Protein AF-A0A1L5NL18-F1 (afdb_monomer)

Solvent-accessible surface area (backbone atoms only — not comparable to full-atom values): 7745 Å² total; per-residue (Å²): 144,83,75,70,87,81,42,59,36,47,54,43,29,53,52,45,53,53,52,42,73,76,38,81,82,57,62,76,74,52,32,64,57,46,21,50,30,16,45,68,45,66,38,32,70,60,16,45,58,28,48,69,73,48,58,76,88,76,52,52,74,68,49,38,49,51,49,12,14,28,29,23,75,71,67,38,49,71,62,4,47,52,39,40,52,55,38,37,74,76,36,77,70,67,15,44,54,66,57,57,70,46,88,88,64,54,71,69,58,35,50,52,4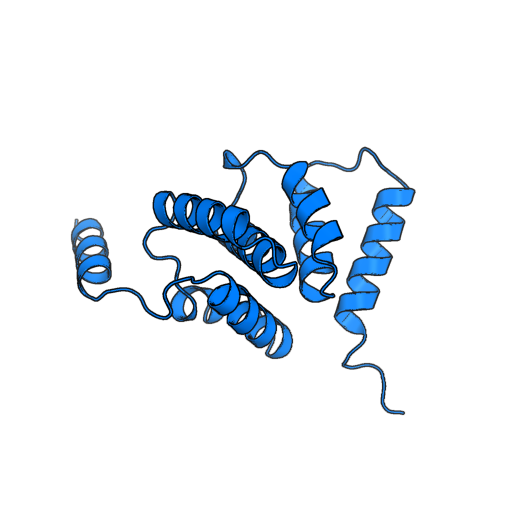9,48,52,26,32,52,64,25,64,48,46,56,63,71,56,72,71,60,58,52,53,53,57,63,72,71,56,134

Radius of gyration: 16.24 Å; Cα contacts (8 Å, |Δi|>4): 157; chains: 1; bounding box: 30×29×54 Å

Mean predicted aligned error: 6.71 Å

pLDDT: mean 87.83, std 16.75, range [28.77, 98.75]

Sequence (140 aa):
MEGLEGDAPERGAQLVDKAVSLNPAFPMWSARIFTYAYFMAGRYEDALRMLDRLAPENYGRKHWVMRSGALAALGRTEEANVSVTDALRRFPNLTVEGFVNIPGFNEAERQRLIETMRLAAFPDCAKAEELAKIKKCASP

Nearest PDB structures (foldseek):
  5g05-assembly1_X  TM=6.304E-01  e=6.124E-01  Homo sapiens
  6ait-assembly1_F  TM=6.262E-01  e=6.774E-01  Escherichia coli K-12
  5a31-assembly1_Y  TM=5.432E-01  e=7.879E-01  Homo sapiens
  6sar-assembly1_A  TM=6.236E-01  e=1.764E+00  Escherichia coli K-12
  5l9t-assembly1_Y  TM=4.481E-01  e=6.124E-01  Homo sapiens

Secondary structure (DSSP, 8-state):
---SSSSHHHHHHHHHHHHHHH-TT--TTHHHHHHHHHHHTT-HHHHHHHHHHS-GGG--HHHHHHHHHHHHHTT-HHHHHHHHHHHHHH-TT--HHHHHTSTT--HHHHHHHHHHHHHTT--SS--HHHHHHHHHHT--

Foldseek 3Di:
DPDDPLCVLVVLQVVVVVVCVVPVPPDLVVLVVNLLSCLLNLVLVSNVVSLVSDDPVPDDLVNLLSNLLSCLSVVVQVVSQVSLVVSCVVVVQNALCVVLPDPDDDPSRNVSSNVSNVSSVGHHGRDPVVVVVVVVVPDD

Organism: NCBI:txid56730

InterPro domains:
  IPR011990 Tetratricopeptide-like helical domain superfamily [G3DSA:1.25.40.10] (3-101)
  IPR011990 Tetratricopeptide-like helical domain superfamily [SSF48452] (9-93)

Structure (mmCIF, N/CA/C/O backbone):
data_AF-A0A1L5NL18-F1
#
_entry.id   AF-A0A1L5NL18-F1
#
loop_
_atom_site.group_PDB
_atom_site.id
_atom_site.type_symbol
_atom_site.label_atom_id
_atom_site.label_alt_id
_atom_site.label_comp_id
_atom_site.label_asym_id
_atom_site.label_entity_id
_atom_site.label_seq_id
_atom_site.pdbx_PDB_ins_code
_atom_site.Cartn_x
_atom_site.Cartn_y
_atom_site.Cartn_z
_atom_site.occupancy
_atom_site.B_iso_or_equiv
_atom_site.auth_seq_id
_atom_site.auth_comp_id
_atom_site.auth_asym_id
_atom_site.auth_atom_id
_atom_site.pdbx_PDB_model_num
ATOM 1 N N . MET A 1 1 ? -12.314 16.635 -25.810 1.00 38.53 1 MET A N 1
ATOM 2 C CA . MET A 1 1 ? -10.942 16.218 -25.450 1.00 38.53 1 MET A CA 1
ATOM 3 C C . MET A 1 1 ? -10.962 15.932 -23.956 1.00 38.53 1 MET A C 1
ATOM 5 O O . MET A 1 1 ? -10.452 16.710 -23.171 1.00 38.53 1 MET A O 1
ATOM 9 N N . GLU A 1 2 ? -11.663 14.867 -23.572 1.00 42.19 2 GLU A N 1
ATOM 10 C CA . GLU A 1 2 ? -11.832 14.415 -22.187 1.00 42.19 2 GLU A CA 1
ATOM 11 C C . GLU A 1 2 ? -11.187 13.032 -22.129 1.00 42.19 2 GLU A C 1
ATOM 13 O O . GLU A 1 2 ? -11.567 12.161 -22.908 1.00 42.19 2 GLU A O 1
ATOM 18 N N . GLY A 1 3 ? -10.147 12.846 -21.318 1.00 40.47 3 GLY A N 1
ATOM 19 C CA . GLY A 1 3 ? -9.467 11.547 -21.252 1.00 40.47 3 GLY A CA 1
ATOM 20 C C . GLY A 1 3 ? -8.089 11.517 -20.595 1.00 40.47 3 GLY A C 1
ATOM 21 O O . GLY A 1 3 ? -7.530 10.438 -20.463 1.00 40.47 3 GLY A O 1
ATOM 22 N N . LEU A 1 4 ? -7.519 12.652 -20.172 1.00 49.06 4 LEU A N 1
ATOM 23 C CA . LEU A 1 4 ? -6.147 12.678 -19.637 1.00 49.06 4 LEU A CA 1
ATOM 24 C C . LEU A 1 4 ? -6.045 12.625 -18.104 1.00 49.06 4 LEU 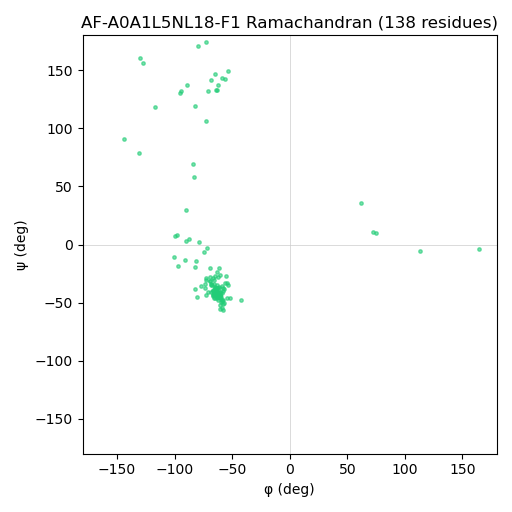A C 1
ATOM 26 O O . LEU A 1 4 ? -4.986 12.268 -17.596 1.00 49.06 4 LEU A O 1
ATOM 30 N N . GLU A 1 5 ? -7.107 12.923 -17.350 1.00 44.69 5 GLU A N 1
ATOM 31 C CA . GLU A 1 5 ? -7.020 12.958 -15.876 1.00 44.69 5 GLU A CA 1
ATOM 32 C C . GLU A 1 5 ? -7.152 11.580 -15.204 1.00 44.69 5 GLU A C 1
ATOM 34 O O . GLU A 1 5 ? -6.677 11.406 -14.085 1.00 44.69 5 GLU A O 1
ATOM 39 N N . GLY A 1 6 ? -7.713 10.577 -15.891 1.00 52.47 6 GLY A N 1
ATOM 40 C CA . GLY A 1 6 ? -7.824 9.2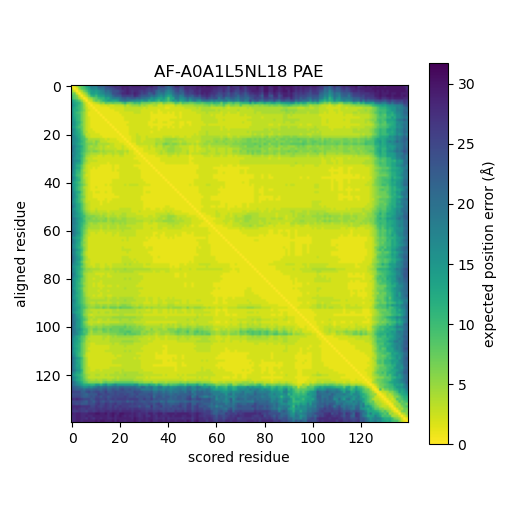01 -15.379 1.00 52.47 6 GLY A CA 1
ATOM 41 C C . GLY A 1 6 ? -6.648 8.273 -15.720 1.00 52.47 6 GLY A C 1
ATOM 42 O O . GLY A 1 6 ? -6.528 7.207 -15.125 1.00 52.47 6 GLY A O 1
ATOM 43 N N . ASP A 1 7 ? -5.777 8.666 -16.657 1.00 65.88 7 ASP A N 1
ATOM 44 C CA . ASP A 1 7 ? -4.773 7.779 -17.278 1.00 65.88 7 ASP A CA 1
ATOM 45 C C . ASP A 1 7 ? -3.355 7.936 -16.690 1.00 65.88 7 ASP A C 1
ATOM 47 O O . ASP A 1 7 ? -2.460 7.127 -16.932 1.00 65.88 7 ASP A O 1
ATOM 51 N N . ALA A 1 8 ? -3.114 8.969 -15.876 1.00 83.50 8 ALA A N 1
ATOM 52 C CA . ALA A 1 8 ? -1.777 9.236 -15.339 1.00 83.50 8 ALA A CA 1
ATOM 53 C C . ALA A 1 8 ? -1.205 8.085 -14.475 1.00 83.50 8 ALA A C 1
ATOM 55 O O . ALA A 1 8 ? -0.026 7.754 -14.655 1.00 83.50 8 ALA A O 1
ATOM 56 N N . PRO A 1 9 ? -1.981 7.432 -13.580 1.00 91.00 9 PRO A N 1
ATOM 57 C CA . PRO A 1 9 ? -1.478 6.293 -12.812 1.00 91.00 9 PRO A CA 1
ATOM 58 C C . PRO A 1 9 ? -1.175 5.072 -13.686 1.00 91.00 9 PRO A C 1
ATOM 60 O O . PRO A 1 9 ? -0.126 4.449 -13.523 1.00 91.00 9 PRO A O 1
ATOM 63 N N . GLU A 1 10 ? -2.051 4.766 -14.645 1.00 94.31 10 GLU A N 1
ATOM 64 C CA . GLU A 1 10 ? -1.899 3.614 -15.539 1.00 94.31 10 GLU A CA 1
ATOM 65 C C . GLU A 1 10 ? -0.686 3.783 -16.460 1.00 94.31 10 GLU A C 1
ATOM 67 O O . GLU A 1 10 ? 0.163 2.896 -16.559 1.00 94.31 10 GLU A O 1
ATOM 72 N N . ARG A 1 11 ? -0.494 4.978 -17.023 1.00 94.19 11 ARG A N 1
ATOM 73 C CA . ARG A 1 11 ? 0.737 5.320 -17.744 1.00 94.19 11 ARG A CA 1
ATOM 74 C C . ARG A 1 11 ? 1.986 5.147 -16.874 1.00 94.19 11 ARG A C 1
ATOM 76 O O . ARG A 1 11 ? 3.026 4.702 -17.364 1.00 94.19 11 ARG A O 1
ATOM 83 N N . GLY A 1 12 ? 1.903 5.487 -15.587 1.00 94.25 12 GLY A N 1
ATOM 84 C CA . GLY A 1 12 ? 2.968 5.240 -14.617 1.00 94.25 12 GLY A CA 1
ATOM 85 C C . GLY A 1 12 ? 3.310 3.753 -14.501 1.00 94.25 12 GLY A C 1
ATOM 86 O O . GLY A 1 12 ? 4.480 3.386 -14.602 1.00 94.25 12 GLY A O 1
ATOM 87 N N . ALA A 1 13 ? 2.300 2.895 -14.360 1.00 96.81 13 ALA A N 1
ATOM 88 C CA . ALA A 1 13 ? 2.475 1.445 -14.312 1.00 96.81 13 ALA A CA 1
ATOM 89 C C . ALA A 1 13 ? 3.077 0.876 -15.610 1.00 96.81 13 ALA A C 1
ATOM 91 O O . ALA A 1 13 ? 4.003 0.070 -15.548 1.00 96.81 13 ALA A O 1
ATOM 92 N N . GLN A 1 14 ? 2.652 1.355 -16.781 1.00 96.88 14 GLN A N 1
ATOM 93 C CA . GLN A 1 14 ? 3.208 0.931 -18.076 1.00 96.88 14 GLN A CA 1
ATOM 94 C C . GLN A 1 14 ? 4.695 1.289 -18.233 1.00 96.88 14 GLN A C 1
ATOM 96 O O . GLN A 1 14 ? 5.484 0.523 -18.793 1.00 96.88 14 GLN A O 1
ATOM 101 N N . LEU A 1 15 ? 5.115 2.453 -17.724 1.00 96.25 15 LEU A N 1
ATOM 102 C CA . LEU A 1 15 ? 6.533 2.823 -17.698 1.00 96.25 15 LEU A CA 1
ATOM 103 C C . LEU A 1 15 ? 7.337 1.893 -16.787 1.00 96.25 15 LEU A C 1
ATOM 105 O O . LEU A 1 15 ? 8.472 1.545 -17.121 1.00 96.25 15 LEU A O 1
ATOM 109 N N . VAL A 1 16 ? 6.746 1.469 -15.668 1.00 96.81 16 VAL A N 1
ATOM 110 C CA . VAL A 1 16 ? 7.355 0.469 -14.793 1.00 96.81 16 VAL A CA 1
ATOM 111 C C . VAL A 1 16 ? 7.455 -0.881 -15.498 1.00 96.81 16 VAL A C 1
ATOM 113 O O . VAL A 1 16 ? 8.544 -1.447 -15.501 1.00 96.81 16 VAL A O 1
ATOM 116 N N . ASP A 1 17 ? 6.409 -1.358 -16.179 1.00 97.06 17 ASP A N 1
ATOM 117 C CA . ASP A 1 17 ? 6.473 -2.605 -16.959 1.00 97.06 17 ASP A CA 1
ATOM 118 C C . ASP A 1 17 ? 7.631 -2.575 -17.962 1.00 97.06 17 ASP A C 1
ATOM 120 O O . ASP A 1 17 ? 8.437 -3.508 -18.040 1.00 97.06 17 ASP A O 1
ATOM 124 N N . LYS A 1 18 ? 7.775 -1.459 -18.687 1.00 96.25 18 LYS A N 1
ATOM 125 C CA . LYS A 1 18 ? 8.888 -1.267 -19.617 1.00 96.25 18 LYS A CA 1
ATOM 126 C C . LYS A 1 18 ? 10.236 -1.314 -18.894 1.00 96.25 18 LYS A C 1
ATOM 128 O O . LYS A 1 18 ? 11.141 -2.003 -19.361 1.00 96.25 18 LYS A O 1
ATOM 133 N N . ALA A 1 19 ? 10.379 -0.631 -17.759 1.00 94.12 19 ALA A N 1
ATOM 134 C CA . ALA A 1 19 ? 11.616 -0.646 -16.978 1.00 94.12 19 ALA A CA 1
ATOM 135 C C . ALA A 1 19 ? 11.983 -2.060 -16.491 1.00 94.12 19 ALA A C 1
ATOM 137 O O . ALA A 1 19 ? 13.138 -2.468 -16.619 1.00 94.12 19 ALA A O 1
ATOM 138 N N . VAL A 1 20 ? 11.001 -2.825 -16.002 1.00 94.50 20 VAL A N 1
ATOM 139 C CA . VAL A 1 20 ? 11.186 -4.217 -15.565 1.00 94.50 20 VAL A CA 1
ATOM 140 C C . VAL A 1 20 ? 11.582 -5.116 -16.736 1.00 94.50 20 VAL A C 1
ATOM 142 O O . VAL A 1 20 ? 12.474 -5.946 -16.581 1.00 94.50 20 VAL A O 1
ATOM 145 N N . SER A 1 21 ? 10.978 -4.926 -17.915 1.00 95.56 21 SER A N 1
ATOM 146 C CA . SER A 1 21 ? 11.307 -5.713 -19.111 1.00 95.56 21 SER A CA 1
ATOM 147 C C . SER A 1 21 ? 12.740 -5.475 -19.606 1.00 95.56 21 SER A C 1
ATOM 149 O O . SER A 1 21 ? 13.413 -6.413 -20.025 1.00 95.56 21 SER A O 1
ATOM 151 N N . LEU A 1 22 ? 13.229 -4.232 -19.513 1.00 95.88 22 LEU A N 1
ATOM 152 C CA . LEU A 1 22 ? 14.583 -3.855 -19.924 1.00 95.88 22 LEU A CA 1
ATOM 153 C C . LEU A 1 22 ? 15.658 -4.346 -18.950 1.00 95.88 22 LEU A C 1
ATOM 155 O O . LEU A 1 22 ? 16.765 -4.670 -19.375 1.00 95.88 22 LEU A O 1
ATOM 159 N N . ASN A 1 23 ? 15.356 -4.387 -17.652 1.00 92.25 23 ASN A N 1
ATOM 160 C CA . ASN A 1 23 ? 16.275 -4.901 -16.643 1.00 92.25 23 ASN A CA 1
ATOM 161 C C . ASN A 1 23 ? 15.517 -5.654 -15.538 1.00 92.25 23 ASN A C 1
ATOM 163 O O . ASN A 1 23 ? 15.180 -5.055 -14.517 1.00 92.25 23 ASN A O 1
ATOM 167 N N . PRO A 1 24 ? 15.320 -6.977 -15.670 1.00 88.31 24 PRO A N 1
ATOM 168 C CA . PRO A 1 24 ? 14.675 -7.787 -14.631 1.00 88.31 24 PRO A CA 1
ATOM 169 C C . PRO A 1 24 ? 15.432 -7.786 -13.286 1.00 88.31 24 PRO A C 1
ATOM 171 O O . PRO A 1 24 ? 14.833 -7.936 -12.213 1.00 88.31 24 PRO A O 1
ATOM 174 N N . ALA A 1 25 ? 16.749 -7.553 -13.336 1.00 91.50 25 ALA A N 1
ATOM 175 C CA . ALA A 1 25 ? 17.647 -7.420 -12.191 1.00 91.50 25 ALA A CA 1
ATOM 176 C C . ALA A 1 25 ? 17.770 -5.962 -11.701 1.00 91.50 25 ALA A C 1
ATOM 178 O O . ALA A 1 25 ? 18.809 -5.564 -11.169 1.00 91.50 25 ALA A O 1
ATOM 179 N N . PHE A 1 26 ? 16.720 -5.151 -11.881 1.00 90.06 26 PHE A N 1
ATOM 180 C CA . PHE A 1 26 ? 16.695 -3.772 -11.402 1.00 90.06 26 PHE A CA 1
ATOM 181 C C . PHE A 1 26 ? 17.030 -3.679 -9.900 1.00 90.06 26 PHE A C 1
ATOM 183 O O . PHE A 1 26 ? 16.719 -4.598 -9.130 1.00 90.06 26 PHE A O 1
ATOM 190 N N . PRO A 1 27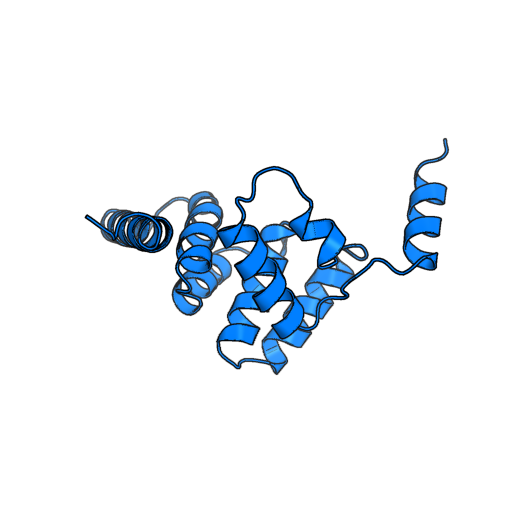 ? 17.651 -2.569 -9.456 1.00 90.50 27 PRO A N 1
ATOM 191 C CA . PRO A 1 27 ? 18.041 -2.406 -8.066 1.00 90.50 27 PRO A CA 1
ATOM 192 C C . PRO A 1 27 ? 16.869 -2.551 -7.096 1.00 90.50 27 PRO A C 1
ATOM 194 O O . PRO A 1 27 ? 15.776 -2.036 -7.319 1.00 90.50 27 PRO A O 1
ATOM 197 N N . MET A 1 28 ? 17.127 -3.173 -5.950 1.00 86.94 28 MET A N 1
ATOM 198 C CA . MET A 1 28 ? 16.112 -3.437 -4.927 1.00 86.94 28 MET A CA 1
ATOM 199 C C . MET A 1 28 ? 15.335 -2.197 -4.470 1.00 86.94 28 MET A C 1
ATOM 201 O O . MET A 1 28 ? 14.136 -2.273 -4.210 1.00 86.94 28 MET A O 1
ATOM 205 N N . TRP A 1 29 ? 15.985 -1.035 -4.408 1.00 86.81 29 TRP A N 1
ATOM 206 C CA . TRP A 1 29 ? 15.326 0.212 -4.021 1.00 86.81 29 TRP A CA 1
ATOM 207 C C . TRP A 1 29 ? 14.243 0.650 -5.019 1.00 86.81 29 TRP A C 1
ATOM 209 O O . TRP A 1 29 ? 13.278 1.297 -4.609 1.00 86.81 29 TRP A O 1
ATOM 219 N N . SER A 1 30 ? 14.347 0.267 -6.298 1.00 93.94 30 SER A N 1
ATOM 220 C CA . SER A 1 30 ? 13.360 0.606 -7.329 1.00 93.94 30 SER A CA 1
ATOM 221 C C . SER A 1 30 ? 12.011 -0.067 -7.071 1.00 93.94 30 SER A C 1
ATOM 223 O O . SER A 1 30 ? 10.977 0.532 -7.356 1.00 93.94 30 SER A O 1
ATOM 225 N N . ALA A 1 31 ? 11.996 -1.238 -6.419 1.00 94.12 31 ALA A N 1
ATOM 226 C CA . ALA A 1 31 ? 10.765 -1.936 -6.043 1.00 94.12 31 ALA A CA 1
ATOM 227 C C . ALA A 1 31 ? 9.826 -1.061 -5.190 1.00 94.12 31 ALA A C 1
ATOM 229 O O . ALA A 1 31 ? 8.607 -1.131 -5.337 1.00 94.12 31 ALA A O 1
ATOM 230 N N . ARG A 1 32 ? 10.374 -0.166 -4.353 1.00 93.44 32 ARG A N 1
ATOM 231 C CA . ARG A 1 32 ? 9.586 0.785 -3.545 1.00 93.44 32 ARG A CA 1
ATOM 232 C C . ARG A 1 32 ? 8.804 1.777 -4.409 1.00 93.44 32 ARG A C 1
ATOM 234 O O . ARG A 1 32 ? 7.644 2.074 -4.133 1.00 93.44 32 ARG A O 1
ATOM 241 N N . ILE A 1 33 ? 9.448 2.285 -5.457 1.00 94.06 33 ILE A N 1
ATOM 242 C CA . ILE A 1 33 ? 8.856 3.246 -6.396 1.00 94.06 33 ILE A CA 1
ATOM 243 C C . ILE A 1 33 ? 7.833 2.531 -7.281 1.00 94.06 33 ILE A C 1
ATOM 245 O O . ILE A 1 33 ? 6.720 3.016 -7.463 1.00 94.06 33 ILE A O 1
ATOM 249 N N . PHE A 1 34 ? 8.185 1.343 -7.769 1.00 96.81 34 PHE A N 1
ATOM 250 C CA . PHE A 1 34 ? 7.334 0.531 -8.635 1.00 96.81 34 PHE A CA 1
ATOM 251 C C . PHE A 1 34 ? 6.056 0.080 -7.930 1.00 96.81 34 PHE A C 1
ATOM 253 O O . PHE A 1 34 ? 4.977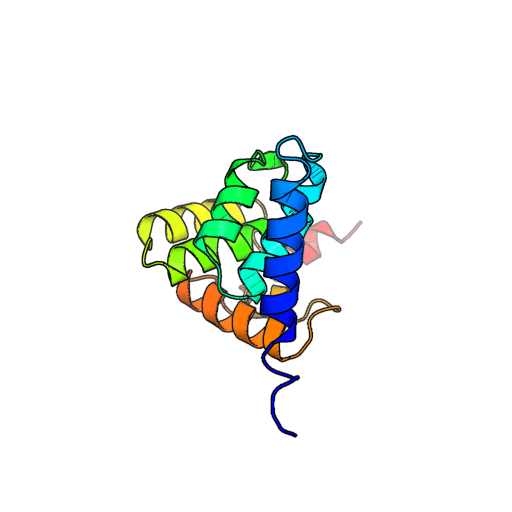 0.189 -8.504 1.00 96.81 34 PHE A O 1
ATOM 260 N N . THR A 1 35 ? 6.157 -0.315 -6.655 1.00 97.69 35 THR A N 1
ATOM 261 C CA . THR A 1 35 ? 4.987 -0.619 -5.817 1.00 97.69 35 THR A CA 1
ATOM 262 C C . THR A 1 35 ? 3.982 0.527 -5.843 1.00 97.69 35 THR A C 1
ATOM 264 O O . THR A 1 35 ? 2.791 0.293 -6.007 1.00 97.69 35 THR A O 1
ATOM 267 N N . TYR A 1 36 ? 4.451 1.769 -5.693 1.00 96.50 36 TYR A N 1
ATOM 268 C CA . TYR A 1 36 ? 3.565 2.926 -5.671 1.00 96.50 36 TYR A CA 1
ATOM 269 C C . TYR A 1 36 ? 2.846 3.143 -6.999 1.00 96.50 36 TYR A C 1
ATOM 271 O O . TYR A 1 36 ? 1.637 3.356 -6.998 1.00 96.50 36 TYR A O 1
ATOM 279 N N . ALA A 1 37 ? 3.577 3.072 -8.112 1.00 97.00 37 ALA A N 1
ATOM 280 C CA . ALA A 1 37 ? 3.002 3.257 -9.440 1.00 97.00 37 ALA A CA 1
ATOM 281 C C . ALA A 1 37 ? 1.912 2.212 -9.724 1.00 97.00 37 ALA A C 1
ATOM 283 O O . ALA A 1 37 ? 0.791 2.574 -10.070 1.00 97.00 37 ALA A O 1
ATOM 284 N N . TYR A 1 38 ? 2.207 0.932 -9.480 1.00 98.44 38 TYR A N 1
ATOM 285 C CA . TYR A 1 38 ? 1.230 -0.142 -9.651 1.00 98.44 38 TYR A CA 1
ATOM 286 C C . TYR A 1 38 ? 0.028 0.003 -8.721 1.00 98.44 38 TYR A C 1
ATOM 288 O O . TYR A 1 38 ? -1.112 -0.138 -9.155 1.00 98.44 38 TYR A O 1
ATOM 296 N N . PHE A 1 39 ? 0.262 0.345 -7.454 1.00 98.38 39 PHE A N 1
ATOM 297 C CA . PHE A 1 39 ? -0.817 0.523 -6.492 1.00 98.38 39 PHE A CA 1
ATOM 298 C C . PHE A 1 39 ? -1.762 1.662 -6.893 1.00 98.38 39 PHE A C 1
ATOM 300 O O . PHE A 1 39 ? -2.979 1.502 -6.825 1.00 98.38 39 PHE A O 1
ATOM 307 N N . MET A 1 40 ? -1.223 2.801 -7.340 1.00 96.81 40 MET A N 1
ATOM 308 C CA . MET A 1 40 ? -2.045 3.939 -7.764 1.00 96.81 40 MET A CA 1
ATOM 309 C C . MET A 1 40 ? -2.818 3.665 -9.056 1.00 96.81 40 MET A C 1
ATOM 311 O O . MET A 1 40 ? -3.925 4.182 -9.213 1.00 96.81 40 MET A O 1
ATOM 315 N N . ALA A 1 41 ? -2.288 2.798 -9.920 1.00 96.75 41 ALA A N 1
ATOM 316 C CA . ALA A 1 41 ? -2.986 2.263 -11.087 1.00 96.75 41 ALA A CA 1
ATOM 317 C C . ALA A 1 41 ? -4.057 1.206 -10.745 1.00 96.75 41 ALA A C 1
ATOM 319 O O . ALA A 1 41 ? -4.782 0.763 -11.626 1.00 96.75 41 ALA A O 1
ATOM 320 N N . GLY A 1 42 ? -4.177 0.776 -9.482 1.00 97.00 42 GLY A N 1
ATOM 321 C CA . GLY A 1 42 ? -5.076 -0.319 -9.093 1.00 97.00 42 GLY A CA 1
ATOM 322 C C . GLY A 1 42 ? -4.572 -1.711 -9.492 1.00 97.00 42 GLY A C 1
ATOM 323 O O . GLY A 1 42 ? -5.291 -2.695 -9.355 1.00 97.00 42 GLY A O 1
ATOM 324 N N . ARG A 1 43 ? -3.320 -1.818 -9.948 1.00 98.31 43 ARG A N 1
ATOM 325 C CA . ARG A 1 43 ? -2.653 -3.077 -10.299 1.00 98.31 43 ARG A CA 1
ATOM 326 C C . ARG A 1 43 ? -2.063 -3.725 -9.049 1.00 98.31 43 ARG A C 1
ATOM 328 O O . ARG A 1 43 ? -0.852 -3.737 -8.819 1.00 98.31 43 ARG A O 1
ATOM 335 N N . TYR A 1 44 ? -2.951 -4.206 -8.189 1.00 98.56 44 TYR A N 1
ATOM 336 C CA . TYR A 1 44 ? -2.613 -4.655 -6.841 1.00 98.56 44 TYR A CA 1
ATOM 337 C C . TYR A 1 44 ? -1.697 -5.887 -6.823 1.00 98.56 44 TYR A C 1
ATOM 339 O O . TYR A 1 44 ? -0.764 -5.928 -6.021 1.00 98.56 44 TYR A O 1
ATOM 347 N N . GLU A 1 45 ? -1.864 -6.850 -7.732 1.00 98.56 45 GLU A N 1
ATOM 348 C CA . GLU A 1 45 ? -0.959 -8.000 -7.849 1.00 98.56 45 GLU A CA 1
ATOM 349 C C . GLU A 1 45 ? 0.457 -7.583 -8.246 1.00 98.56 45 GLU A C 1
ATOM 351 O O . GLU A 1 45 ? 1.429 -8.124 -7.719 1.00 98.56 45 GLU A O 1
ATOM 356 N N . ASP A 1 46 ? 0.594 -6.624 -9.167 1.00 98.31 46 ASP A N 1
ATOM 357 C CA . ASP A 1 46 ? 1.899 -6.093 -9.563 1.00 98.31 46 ASP A CA 1
ATOM 358 C C . ASP A 1 46 ? 2.573 -5.371 -8.389 1.00 98.31 46 ASP A C 1
ATOM 360 O O . ASP A 1 46 ? 3.764 -5.570 -8.132 1.00 98.31 46 ASP A O 1
ATOM 364 N N . ALA A 1 47 ? 1.803 -4.591 -7.624 1.00 98.44 47 ALA A N 1
ATOM 365 C CA . ALA A 1 47 ? 2.295 -3.931 -6.421 1.00 98.44 47 ALA A CA 1
ATOM 366 C C . ALA A 1 47 ? 2.792 -4.947 -5.378 1.00 98.44 47 ALA A C 1
ATOM 368 O O . ALA A 1 47 ? 3.883 -4.778 -4.831 1.00 98.44 47 ALA A O 1
ATOM 369 N N . LEU A 1 48 ? 2.040 -6.028 -5.141 1.00 98.31 48 LEU A N 1
ATOM 370 C CA . LEU A 1 48 ? 2.451 -7.099 -4.229 1.00 98.31 48 LEU A CA 1
ATOM 371 C C . LEU A 1 48 ? 3.708 -7.819 -4.723 1.00 98.31 48 LEU A C 1
ATOM 373 O O . LEU A 1 48 ? 4.630 -8.008 -3.938 1.00 98.31 48 LEU A O 1
ATOM 377 N N . ARG A 1 49 ? 3.824 -8.103 -6.026 1.00 96.81 49 ARG A N 1
ATOM 378 C CA . ARG A 1 49 ? 5.046 -8.690 -6.602 1.00 96.81 49 ARG A CA 1
ATOM 379 C C . ARG A 1 49 ? 6.283 -7.820 -6.380 1.00 96.81 49 ARG A C 1
ATOM 381 O O . ARG A 1 49 ? 7.374 -8.349 -6.182 1.00 96.81 49 ARG A O 1
ATOM 388 N N . MET A 1 50 ? 6.144 -6.494 -6.408 1.00 96.94 50 MET A N 1
ATOM 389 C CA . MET A 1 50 ? 7.252 -5.589 -6.075 1.00 96.94 50 MET A CA 1
ATOM 390 C C . MET A 1 50 ? 7.577 -5.609 -4.580 1.00 96.94 50 MET A C 1
ATOM 392 O O . MET A 1 50 ? 8.749 -5.633 -4.202 1.00 96.94 50 MET A O 1
ATOM 396 N N . LEU A 1 51 ? 6.550 -5.638 -3.734 1.00 96.25 51 LEU A N 1
ATOM 397 C CA . LEU A 1 51 ? 6.691 -5.736 -2.284 1.00 96.25 51 LEU A CA 1
ATOM 398 C C . LEU A 1 51 ? 7.342 -7.051 -1.845 1.00 96.25 51 LEU A C 1
ATOM 400 O O . LEU A 1 51 ? 8.161 -7.016 -0.933 1.00 96.25 51 LEU A O 1
ATOM 404 N N . ASP A 1 52 ? 7.053 -8.169 -2.506 1.00 94.56 52 ASP A N 1
ATOM 405 C CA . ASP A 1 52 ? 7.611 -9.489 -2.183 1.00 94.56 52 ASP A CA 1
ATOM 406 C C . ASP A 1 52 ? 9.113 -9.586 -2.495 1.00 94.56 52 ASP A C 1
ATOM 408 O O . ASP A 1 52 ? 9.820 -10.423 -1.935 1.00 94.56 52 ASP A O 1
ATOM 412 N N . ARG A 1 53 ? 9.645 -8.700 -3.353 1.00 92.31 53 ARG A N 1
ATOM 413 C CA . ARG A 1 53 ? 11.100 -8.595 -3.543 1.00 92.31 53 ARG A CA 1
ATOM 414 C C . ARG A 1 53 ? 11.776 -8.020 -2.302 1.00 92.31 53 ARG A C 1
ATOM 416 O O . ARG A 1 53 ? 12.928 -8.337 -2.041 1.00 92.31 53 ARG A O 1
ATOM 423 N N . LEU A 1 54 ? 11.096 -7.149 -1.562 1.00 91.69 54 LEU A N 1
ATOM 424 C CA . LEU A 1 54 ? 11.624 -6.445 -0.399 1.00 91.69 54 LEU A CA 1
ATOM 425 C C . LEU A 1 54 ? 11.384 -7.261 0.881 1.00 91.69 54 LEU A C 1
ATOM 427 O O . LEU A 1 54 ? 10.281 -7.735 1.129 1.00 91.69 54 LEU A O 1
ATOM 431 N N . ALA A 1 55 ? 12.387 -7.337 1.757 1.00 90.56 55 ALA A N 1
ATOM 432 C CA . ALA A 1 55 ? 12.181 -7.892 3.094 1.00 90.56 55 ALA A CA 1
ATOM 433 C C . ALA A 1 55 ? 11.274 -6.964 3.943 1.00 90.56 55 ALA A C 1
ATOM 435 O O . ALA A 1 55 ? 11.437 -5.739 3.843 1.00 90.56 55 ALA A O 1
ATOM 436 N N . PRO A 1 56 ? 10.359 -7.484 4.787 1.00 88.44 56 PRO A N 1
ATOM 437 C CA . PRO A 1 56 ? 9.458 -6.669 5.615 1.00 88.44 56 PRO A CA 1
ATOM 438 C C . PRO A 1 56 ? 10.162 -5.645 6.519 1.00 88.44 56 PRO A C 1
ATOM 440 O O . PRO A 1 56 ? 9.613 -4.585 6.817 1.00 88.44 56 PRO A O 1
ATOM 443 N N . GLU A 1 57 ? 11.410 -5.894 6.917 1.00 89.06 57 GLU A N 1
ATOM 444 C CA . GLU A 1 57 ? 12.244 -4.962 7.689 1.00 89.06 57 GLU A CA 1
ATOM 445 C C . GLU A 1 57 ? 12.545 -3.673 6.912 1.00 89.06 57 GLU A C 1
ATOM 447 O O . GLU A 1 57 ? 12.797 -2.624 7.503 1.00 89.06 57 GLU A O 1
ATOM 452 N N . ASN A 1 58 ? 12.480 -3.737 5.581 1.00 89.50 58 ASN A N 1
ATOM 453 C CA . ASN A 1 58 ? 12.678 -2.606 4.686 1.00 89.50 58 ASN A CA 1
ATOM 454 C C . ASN A 1 58 ? 11.376 -1.853 4.372 1.00 89.50 58 ASN A C 1
ATOM 456 O O . ASN A 1 58 ? 11.408 -0.904 3.576 1.00 89.50 58 ASN A O 1
ATOM 460 N N . TYR A 1 59 ? 10.240 -2.241 4.958 1.00 93.50 59 TYR A N 1
ATOM 461 C CA . TYR A 1 59 ? 8.970 -1.544 4.775 1.00 93.50 59 TYR A CA 1
ATOM 462 C C . TYR A 1 59 ? 8.858 -0.329 5.697 1.00 93.50 59 TYR A C 1
ATOM 464 O O . TYR A 1 59 ? 8.799 -0.432 6.920 1.00 93.50 59 TYR A O 1
ATOM 472 N N . GLY A 1 60 ? 8.726 0.850 5.089 1.00 93.69 60 GLY A N 1
ATOM 473 C CA . GLY A 1 60 ? 8.170 2.024 5.771 1.00 93.69 60 GLY A CA 1
ATOM 474 C C . GLY A 1 60 ? 6.636 1.987 5.832 1.00 93.69 60 GLY A C 1
ATOM 475 O O . GLY A 1 60 ? 6.013 1.196 5.125 1.00 93.69 60 GLY A O 1
ATOM 476 N N . ARG A 1 61 ? 6.021 2.911 6.591 1.00 95.12 61 ARG A N 1
ATOM 477 C CA . ARG A 1 61 ? 4.550 3.058 6.733 1.00 95.12 61 ARG A CA 1
ATOM 478 C C . ARG A 1 61 ? 3.784 2.908 5.411 1.00 95.12 61 ARG A C 1
ATOM 480 O O . ARG A 1 61 ? 2.840 2.136 5.332 1.00 95.12 61 ARG A O 1
ATOM 487 N N . LYS A 1 62 ? 4.247 3.587 4.354 1.00 95.62 62 L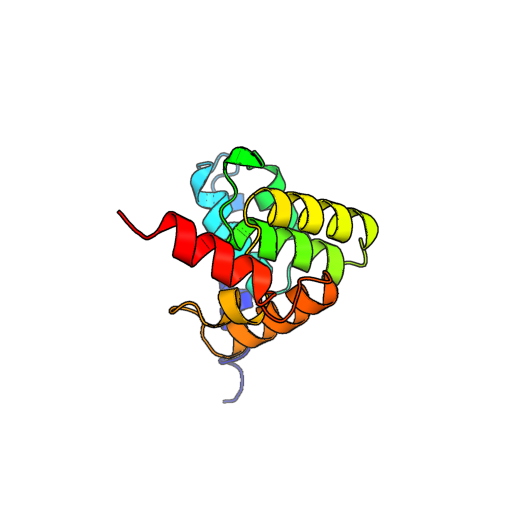YS A N 1
ATOM 488 C CA . LYS A 1 62 ? 3.627 3.554 3.019 1.00 95.62 62 LYS A CA 1
ATOM 489 C C . LYS A 1 62 ? 3.546 2.140 2.431 1.00 95.62 62 LYS A C 1
ATOM 491 O O . LYS A 1 62 ? 2.537 1.791 1.838 1.00 95.62 62 LYS A O 1
ATOM 496 N N . HIS A 1 63 ? 4.583 1.321 2.604 1.00 97.12 63 HIS A N 1
ATOM 497 C CA . HIS A 1 63 ? 4.635 -0.035 2.045 1.00 97.12 63 HIS A CA 1
ATOM 498 C C . HIS A 1 63 ? 3.709 -0.987 2.798 1.00 97.12 63 HIS A C 1
ATOM 500 O O . HIS A 1 63 ? 3.040 -1.793 2.168 1.00 97.12 63 HIS A O 1
ATOM 506 N N . TRP A 1 64 ? 3.599 -0.834 4.120 1.00 97.88 64 TRP A N 1
ATOM 507 C CA . TRP A 1 64 ? 2.616 -1.566 4.920 1.00 97.88 64 TRP A CA 1
ATOM 508 C C . TRP A 1 64 ? 1.175 -1.215 4.550 1.00 97.88 64 TRP A C 1
ATOM 510 O O . TRP A 1 64 ? 0.343 -2.111 4.412 1.00 97.88 64 TRP A O 1
ATOM 520 N N . VAL A 1 65 ? 0.891 0.074 4.340 1.00 98.06 65 VAL A N 1
ATOM 521 C CA . VAL A 1 65 ? -0.416 0.537 3.853 1.00 98.06 65 VAL A CA 1
ATOM 522 C C . VAL A 1 65 ? -0.723 -0.061 2.483 1.00 98.06 65 VAL A C 1
ATOM 524 O O . VAL A 1 65 ? -1.759 -0.696 2.318 1.00 98.06 65 VAL A O 1
ATOM 527 N N . MET A 1 66 ? 0.196 0.078 1.521 1.00 98.38 66 MET A N 1
ATOM 528 C CA . MET A 1 66 ? -0.008 -0.432 0.162 1.00 98.38 66 MET A CA 1
ATOM 529 C C . MET A 1 66 ? -0.123 -1.958 0.131 1.00 98.38 66 MET A C 1
ATOM 531 O O . MET A 1 66 ? -0.974 -2.474 -0.581 1.00 98.38 66 MET A O 1
ATOM 535 N N . ARG A 1 67 ? 0.667 -2.691 0.929 1.00 98.44 67 ARG A N 1
ATOM 536 C CA . ARG A 1 67 ? 0.560 -4.153 1.028 1.00 98.44 67 ARG A CA 1
ATOM 537 C C . ARG A 1 67 ? -0.817 -4.575 1.523 1.00 98.44 67 ARG A C 1
ATOM 539 O O . ARG A 1 67 ? -1.493 -5.356 0.863 1.00 98.44 67 ARG A O 1
ATOM 546 N N . SER A 1 68 ? -1.217 -4.058 2.679 1.00 98.50 68 SER A N 1
ATOM 547 C CA . SER A 1 68 ? -2.464 -4.461 3.331 1.00 98.50 68 SER A CA 1
ATOM 548 C C . SER A 1 68 ? -3.674 -4.053 2.490 1.00 98.50 68 SER A C 1
ATOM 550 O O . SER A 1 68 ? -4.574 -4.858 2.278 1.00 98.50 68 SER A O 1
ATOM 552 N N . GLY A 1 69 ? -3.649 -2.837 1.935 1.00 98.50 69 GLY A N 1
ATOM 553 C CA . GLY A 1 69 ? -4.683 -2.339 1.035 1.00 98.50 69 GLY A CA 1
ATOM 554 C C . GLY A 1 69 ? -4.789 -3.141 -0.263 1.00 98.50 69 GLY A C 1
ATOM 555 O O . GLY A 1 69 ? -5.895 -3.443 -0.695 1.00 98.50 69 GLY A O 1
ATOM 556 N N . ALA A 1 70 ? -3.659 -3.538 -0.858 1.00 98.69 70 ALA A N 1
ATOM 557 C CA . ALA A 1 70 ? -3.640 -4.364 -2.064 1.00 98.69 70 ALA A CA 1
ATOM 558 C C . ALA A 1 70 ? -4.196 -5.768 -1.791 1.00 98.69 70 ALA A C 1
ATOM 560 O O . ALA A 1 70 ? -5.018 -6.255 -2.555 1.00 98.69 70 ALA A O 1
ATOM 561 N N . LEU A 1 71 ? -3.803 -6.403 -0.681 1.00 98.75 71 LEU A N 1
ATOM 562 C CA . LEU A 1 71 ? -4.355 -7.702 -0.276 1.00 98.75 71 LEU A CA 1
ATOM 563 C C . LEU A 1 71 ? -5.871 -7.625 -0.069 1.00 98.75 71 LEU A C 1
ATOM 565 O O . LEU A 1 71 ? -6.602 -8.474 -0.575 1.00 98.75 71 LEU A O 1
ATOM 569 N N . ALA A 1 72 ? -6.343 -6.586 0.618 1.00 98.38 72 ALA A N 1
ATOM 570 C CA . ALA A 1 72 ? -7.763 -6.393 0.876 1.00 98.38 72 ALA A CA 1
ATOM 571 C C . ALA A 1 72 ? -8.556 -6.141 -0.419 1.00 98.38 72 ALA A C 1
ATOM 573 O O . ALA A 1 72 ? -9.600 -6.755 -0.625 1.00 98.38 72 ALA A O 1
ATOM 574 N N . ALA A 1 73 ? -8.030 -5.312 -1.329 1.00 98.19 73 ALA A N 1
ATOM 575 C CA . ALA A 1 73 ? -8.645 -5.033 -2.630 1.00 98.19 73 ALA A CA 1
ATOM 576 C C . ALA A 1 73 ? -8.760 -6.278 -3.525 1.00 98.19 73 ALA A C 1
ATOM 578 O O . ALA A 1 73 ? -9.681 -6.376 -4.330 1.00 98.19 73 ALA A O 1
ATOM 579 N N . LEU A 1 74 ? -7.865 -7.252 -3.345 1.00 98.50 74 LEU A N 1
ATOM 580 C CA . LEU A 1 74 ? -7.899 -8.546 -4.030 1.00 98.50 74 LEU A CA 1
ATOM 581 C C . LEU A 1 74 ? -8.751 -9.605 -3.314 1.00 98.50 74 LEU A C 1
ATOM 583 O O . LEU A 1 74 ? -8.750 -10.767 -3.714 1.00 98.50 74 LEU A O 1
ATOM 587 N N . GLY A 1 75 ? -9.444 -9.244 -2.229 1.00 97.94 75 GLY A N 1
ATOM 588 C CA . GLY A 1 75 ? -10.247 -10.176 -1.433 1.00 97.94 75 GLY A CA 1
ATOM 589 C C . GLY A 1 75 ? -9.426 -11.155 -0.586 1.00 97.94 75 GLY A C 1
ATOM 590 O O . GLY A 1 75 ? -9.979 -12.094 -0.015 1.00 97.94 75 GLY A O 1
ATOM 591 N N . ARG A 1 76 ? -8.108 -10.946 -0.458 1.00 98.31 76 ARG A N 1
ATOM 592 C CA . ARG A 1 76 ? -7.203 -11.753 0.381 1.00 98.31 76 ARG A CA 1
ATOM 593 C C . ARG A 1 76 ? -7.254 -11.266 1.831 1.00 98.31 76 ARG A C 1
ATOM 595 O O . ARG A 1 76 ? -6.246 -10.853 2.404 1.00 98.31 76 ARG A O 1
ATOM 602 N N . THR A 1 77 ? -8.451 -11.288 2.415 1.00 96.12 77 THR A N 1
ATOM 603 C CA . THR A 1 77 ? -8.771 -10.647 3.703 1.00 96.12 77 THR A CA 1
ATOM 604 C C . THR A 1 77 ? -7.914 -11.153 4.861 1.00 96.12 77 THR A C 1
ATOM 606 O O . THR A 1 77 ? -7.440 -10.353 5.661 1.00 96.12 77 THR A O 1
ATOM 609 N N . GLU A 1 78 ? -7.659 -12.460 4.941 1.00 97.31 78 GLU A N 1
ATOM 610 C CA . GLU A 1 78 ? -6.855 -13.026 6.032 1.00 97.31 78 GLU A CA 1
ATOM 611 C C . GLU A 1 78 ? -5.409 -12.515 5.997 1.00 97.31 78 GLU A C 1
ATOM 613 O O . GLU A 1 78 ? -4.859 -12.066 7.001 1.00 97.31 78 GLU A O 1
ATOM 618 N N . GLU A 1 79 ? -4.807 -12.483 4.810 1.00 97.94 79 GLU A N 1
ATOM 619 C CA . GLU A 1 79 ? -3.454 -11.959 4.633 1.00 97.94 79 GLU A CA 1
ATOM 620 C C . GLU A 1 79 ? -3.396 -10.446 4.871 1.00 97.94 79 GLU A C 1
ATOM 622 O O . GLU A 1 79 ? -2.406 -9.943 5.409 1.00 97.94 79 GLU A O 1
ATOM 627 N N . ALA A 1 80 ? -4.456 -9.717 4.505 1.00 98.31 80 ALA A N 1
ATOM 628 C CA . ALA A 1 80 ? -4.582 -8.299 4.816 1.00 98.31 80 ALA A CA 1
ATOM 629 C C . ALA A 1 80 ? -4.605 -8.064 6.334 1.00 98.31 80 ALA A C 1
ATOM 631 O O . ALA A 1 80 ? -3.851 -7.220 6.815 1.00 98.31 80 ALA A O 1
ATOM 632 N N . ASN A 1 81 ? -5.374 -8.850 7.096 1.00 97.44 81 ASN A N 1
ATOM 633 C CA . ASN A 1 81 ? -5.450 -8.753 8.559 1.00 97.44 81 ASN A CA 1
ATOM 634 C C . ASN A 1 81 ? -4.095 -9.009 9.233 1.00 97.44 81 ASN A C 1
ATOM 636 O O . ASN A 1 81 ? -3.697 -8.271 10.142 1.00 97.44 81 ASN A O 1
ATOM 640 N N . VAL A 1 82 ? -3.361 -10.025 8.769 1.00 97.81 82 VAL A N 1
ATOM 641 C CA . VAL A 1 82 ? -1.997 -10.302 9.244 1.00 97.81 82 VAL A CA 1
ATOM 642 C C . VAL A 1 82 ? -1.079 -9.122 8.923 1.00 97.81 82 VAL A C 1
ATOM 644 O O . VAL A 1 82 ? -0.394 -8.610 9.808 1.00 97.81 82 VAL A O 1
ATOM 647 N N . SER A 1 83 ? -1.129 -8.622 7.685 1.00 97.75 83 SER A N 1
ATOM 648 C CA . SER A 1 83 ? -0.331 -7.475 7.242 1.00 97.75 83 SER A CA 1
ATOM 649 C C . SER A 1 83 ? -0.629 -6.204 8.049 1.00 97.75 83 SER A C 1
ATOM 651 O O . SER A 1 83 ? 0.303 -5.497 8.434 1.00 97.75 83 SER A O 1
ATOM 653 N N . VAL A 1 84 ? -1.896 -5.918 8.369 1.00 97.62 84 VAL A N 1
ATOM 654 C CA . VAL A 1 84 ? -2.275 -4.794 9.243 1.00 97.62 84 VAL A CA 1
ATOM 655 C C . VAL A 1 84 ? -1.769 -5.005 10.664 1.00 97.62 84 VAL A C 1
ATOM 657 O O . VAL A 1 84 ? -1.234 -4.074 11.265 1.00 97.62 84 VAL A O 1
ATOM 660 N N . THR A 1 85 ? -1.875 -6.219 11.199 1.00 97.38 85 THR A N 1
ATOM 661 C CA . THR A 1 85 ? -1.370 -6.533 12.541 1.00 97.38 85 THR A CA 1
ATOM 662 C C . THR A 1 85 ? 0.138 -6.294 12.639 1.00 97.38 85 THR A C 1
ATOM 664 O O . THR A 1 85 ? 0.604 -5.648 13.582 1.00 97.38 85 THR A O 1
ATOM 667 N N . ASP A 1 86 ? 0.907 -6.739 11.646 1.00 96.44 86 ASP A N 1
ATOM 668 C CA . ASP A 1 86 ? 2.350 -6.500 11.592 1.00 96.44 86 ASP A CA 1
ATOM 669 C C . ASP A 1 86 ? 2.681 -5.015 11.394 1.00 96.44 86 ASP A C 1
ATOM 671 O O . ASP A 1 86 ? 3.575 -4.478 12.062 1.00 96.44 86 ASP A O 1
ATOM 675 N N . ALA A 1 87 ? 1.915 -4.320 10.546 1.00 96.94 87 ALA A N 1
ATOM 676 C CA . ALA A 1 87 ? 2.041 -2.882 10.343 1.00 96.94 87 ALA A CA 1
ATOM 677 C C . ALA A 1 87 ? 1.849 -2.105 11.651 1.00 96.94 87 ALA A C 1
ATOM 679 O O . ALA A 1 87 ? 2.678 -1.259 11.982 1.00 96.94 87 ALA A O 1
ATOM 680 N N . LEU A 1 88 ? 0.796 -2.412 12.414 1.00 95.38 88 LEU A N 1
ATOM 681 C CA . LEU A 1 88 ? 0.472 -1.747 13.677 1.00 95.38 88 LEU A CA 1
ATOM 682 C C . LEU A 1 88 ? 1.434 -2.132 14.805 1.00 95.38 88 LEU A C 1
ATOM 684 O O . LEU A 1 88 ? 1.738 -1.298 15.654 1.00 95.38 88 LEU A O 1
ATOM 688 N N . ARG A 1 89 ? 1.995 -3.348 14.793 1.00 94.44 89 ARG A N 1
ATOM 689 C CA . ARG A 1 89 ? 3.073 -3.725 15.722 1.00 94.44 89 ARG A CA 1
ATOM 690 C C . ARG A 1 89 ? 4.314 -2.847 15.528 1.00 94.44 89 ARG A C 1
ATOM 692 O O . ARG A 1 89 ? 4.984 -2.513 16.503 1.00 94.44 89 ARG A O 1
ATOM 699 N N . ARG A 1 90 ? 4.635 -2.479 14.281 1.00 94.06 90 ARG A N 1
ATOM 700 C CA . ARG A 1 90 ? 5.765 -1.588 13.947 1.00 94.06 90 ARG A CA 1
ATOM 701 C C . ARG A 1 90 ? 5.417 -0.105 14.097 1.00 94.06 90 ARG A C 1
ATOM 703 O O . ARG A 1 90 ? 6.260 0.679 14.524 1.00 94.06 90 ARG A O 1
ATOM 710 N N . PHE A 1 91 ? 4.198 0.273 13.723 1.00 93.62 91 PHE A N 1
ATOM 711 C CA . PHE A 1 91 ? 3.701 1.645 13.681 1.00 93.62 91 PHE A CA 1
ATOM 712 C C . PHE A 1 91 ? 2.336 1.734 14.386 1.00 93.62 91 PHE A C 1
ATOM 714 O O . PHE A 1 91 ? 1.306 1.814 13.715 1.00 93.62 91 PHE A O 1
ATOM 721 N N . PRO A 1 92 ? 2.301 1.761 15.732 1.00 90.94 92 PRO A N 1
ATOM 722 C CA . PRO A 1 92 ? 1.045 1.722 16.493 1.00 90.94 92 PRO A CA 1
ATOM 723 C C . PRO A 1 92 ? 0.095 2.897 16.230 1.00 90.94 92 PRO A C 1
ATOM 725 O O . PRO A 1 92 ? -1.099 2.810 16.493 1.00 90.94 92 PRO A O 1
ATOM 728 N N . ASN A 1 93 ? 0.618 4.006 15.704 1.00 88.31 93 ASN A N 1
ATOM 729 C CA . ASN A 1 93 ? -0.140 5.208 15.362 1.00 88.31 93 ASN A CA 1
ATOM 730 C C . ASN A 1 93 ? -0.524 5.294 13.873 1.00 88.31 93 ASN A C 1
ATOM 732 O O . ASN A 1 93 ? -0.990 6.344 13.423 1.00 88.31 93 ASN A O 1
ATOM 736 N N . LEU A 1 94 ? -0.299 4.231 13.093 1.00 93.94 94 LEU A N 1
ATOM 737 C CA . LEU A 1 94 ? -0.677 4.186 11.686 1.00 93.94 94 LEU A CA 1
ATOM 738 C C . LEU A 1 94 ? -2.200 4.061 11.561 1.00 93.94 94 LEU A C 1
ATOM 740 O O . LEU A 1 94 ? -2.782 3.014 11.822 1.00 93.94 94 LEU A O 1
ATOM 744 N N . THR A 1 95 ? -2.828 5.160 11.162 1.00 95.50 95 THR A N 1
ATOM 745 C CA . THR A 1 95 ? -4.283 5.327 11.065 1.00 95.50 95 THR A CA 1
ATOM 746 C C . THR A 1 95 ? -4.633 5.887 9.696 1.00 95.50 95 THR A C 1
ATOM 748 O O . THR A 1 95 ? -3.760 6.464 9.039 1.00 95.50 95 THR A O 1
ATOM 751 N N . VAL A 1 96 ? -5.885 5.735 9.262 1.00 94.56 96 VAL A N 1
ATOM 752 C CA . VAL A 1 96 ? -6.351 6.288 7.981 1.00 94.56 96 VAL A CA 1
ATOM 753 C C . VAL A 1 96 ? -6.132 7.797 7.966 1.00 94.56 96 VAL A C 1
ATOM 755 O O . VAL A 1 96 ? -5.381 8.291 7.129 1.00 94.56 96 VAL A O 1
ATOM 758 N N . GLU A 1 97 ? -6.689 8.517 8.940 1.00 91.06 97 GLU A N 1
ATOM 759 C CA . GLU A 1 97 ? -6.578 9.974 9.052 1.00 91.06 97 GLU A CA 1
ATOM 760 C C . GLU A 1 97 ? -5.115 10.435 9.113 1.00 91.06 97 GLU A C 1
ATOM 762 O O . GLU A 1 97 ? -4.689 11.304 8.347 1.00 91.06 97 GLU A O 1
ATOM 767 N N . GLY A 1 98 ? -4.317 9.826 9.995 1.00 91.50 98 GLY A N 1
ATOM 768 C CA . GLY A 1 98 ? -2.925 10.220 10.192 1.00 91.50 98 GLY A CA 1
ATOM 769 C C . GLY A 1 98 ? -2.041 9.953 8.974 1.00 91.50 98 GLY A C 1
ATOM 770 O O . GLY A 1 98 ? -1.073 10.680 8.752 1.00 91.50 98 GLY A O 1
ATOM 771 N N . PHE A 1 99 ? -2.351 8.924 8.182 1.00 94.00 99 PHE A N 1
ATOM 772 C CA . PHE A 1 99 ? -1.579 8.590 6.990 1.00 94.00 99 PHE A CA 1
ATOM 773 C C . PHE A 1 99 ? -1.947 9.468 5.797 1.00 94.00 99 PHE A C 1
ATOM 775 O O . PHE A 1 99 ? -1.061 9.976 5.109 1.00 94.00 99 PHE A O 1
ATOM 782 N N . VAL A 1 100 ? -3.240 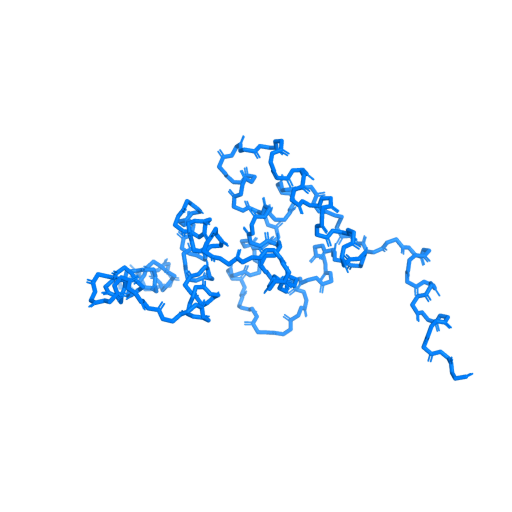9.669 5.550 1.00 91.62 100 VAL A N 1
ATOM 783 C CA . VAL A 1 100 ? -3.688 10.374 4.346 1.00 91.62 100 VAL A CA 1
ATOM 784 C C . VAL A 1 100 ? -3.404 11.870 4.443 1.00 91.62 100 VAL A C 1
ATOM 786 O O . VAL A 1 100 ? -3.098 12.489 3.431 1.00 91.62 100 VAL A O 1
ATOM 789 N N . ASN A 1 101 ? -3.381 12.451 5.647 1.00 88.25 101 ASN A N 1
ATOM 790 C CA . ASN A 1 101 ? -3.025 13.858 5.876 1.00 88.25 101 ASN A CA 1
ATOM 791 C C . ASN A 1 101 ? -1.531 14.184 5.687 1.00 88.25 101 ASN A C 1
ATOM 793 O O . ASN A 1 101 ? -1.145 15.350 5.777 1.00 88.25 101 ASN A O 1
ATOM 797 N N . ILE A 1 102 ? -0.681 13.194 5.393 1.00 87.50 102 ILE A N 1
ATOM 798 C CA . ILE A 1 102 ? 0.725 13.441 5.057 1.00 87.50 102 ILE A CA 1
ATOM 799 C C . ILE A 1 102 ? 0.802 14.263 3.750 1.00 87.50 102 ILE A C 1
ATOM 801 O O . ILE A 1 102 ? 0.128 13.920 2.772 1.00 87.50 102 ILE A O 1
ATOM 805 N N . PRO A 1 103 ? 1.624 15.332 3.691 1.00 86.38 103 PRO A N 1
ATOM 806 C CA . PRO A 1 103 ? 1.828 16.089 2.459 1.00 86.38 103 PRO A CA 1
ATOM 807 C C . PRO A 1 103 ? 2.370 15.211 1.323 1.00 86.38 103 PRO A C 1
ATOM 809 O O . PRO A 1 103 ? 3.220 14.350 1.550 1.00 86.38 103 PRO A O 1
ATOM 812 N N . GLY A 1 104 ? 1.927 15.475 0.092 1.00 85.81 104 GLY A N 1
ATOM 813 C CA . GLY A 1 104 ? 2.465 14.837 -1.115 1.00 85.81 104 GLY A CA 1
ATOM 814 C C . GLY A 1 104 ? 1.512 13.899 -1.855 1.00 85.81 104 GLY A C 1
ATOM 815 O O . GLY A 1 104 ? 1.873 13.456 -2.938 1.00 85.81 104 GLY A O 1
ATOM 816 N N . PHE A 1 105 ? 0.315 13.633 -1.322 1.00 90.06 105 PHE A N 1
ATOM 817 C CA . PHE A 1 105 ? -0.754 12.965 -2.069 1.00 90.06 105 PHE A CA 1
ATOM 818 C C . PHE A 1 105 ? -1.694 13.980 -2.713 1.00 90.06 105 PHE A C 1
ATOM 820 O O . PHE A 1 105 ? -2.178 14.898 -2.036 1.00 90.06 105 PHE A O 1
ATOM 827 N N . ASN A 1 106 ? -1.994 13.778 -3.993 1.00 91.31 106 ASN A N 1
ATOM 828 C CA . ASN A 1 106 ? -3.118 14.439 -4.646 1.00 91.31 106 ASN A CA 1
ATOM 829 C C . ASN A 1 106 ? -4.457 13.837 -4.175 1.00 91.31 106 ASN A C 1
ATOM 831 O O . ASN A 1 106 ? -4.490 12.868 -3.414 1.00 91.31 106 ASN A O 1
ATOM 835 N N . GLU A 1 107 ? -5.572 14.427 -4.604 1.00 91.62 107 GLU A N 1
ATOM 836 C CA . GLU A 1 107 ? -6.900 14.011 -4.143 1.00 91.62 107 GLU A CA 1
ATOM 837 C C . GLU A 1 107 ? -7.250 12.570 -4.544 1.00 91.62 107 GLU A C 1
ATOM 839 O O . GLU A 1 107 ? -7.706 11.794 -3.710 1.00 91.62 107 GLU A O 1
ATOM 844 N N . ALA A 1 108 ? -6.967 12.163 -5.782 1.00 91.50 108 ALA A N 1
ATOM 845 C CA . ALA A 1 108 ? -7.262 10.808 -6.248 1.00 91.50 108 ALA A CA 1
ATOM 846 C C . ALA A 1 108 ? -6.436 9.746 -5.501 1.00 91.50 108 ALA A C 1
ATOM 848 O O . ALA A 1 108 ? -6.957 8.704 -5.099 1.00 91.50 108 ALA A O 1
ATOM 849 N N . GLU A 1 109 ? -5.153 10.026 -5.261 1.00 93.88 109 GLU A N 1
ATOM 850 C CA . GLU A 1 109 ? -4.276 9.166 -4.461 1.00 93.88 109 GLU A CA 1
ATOM 851 C C . GLU A 1 109 ? -4.789 9.050 -3.023 1.00 93.88 109 GLU A C 1
ATOM 853 O O . GLU A 1 109 ? -4.846 7.951 -2.468 1.00 93.88 109 GLU A O 1
ATOM 858 N N . ARG A 1 110 ? -5.209 10.176 -2.433 1.00 94.94 110 ARG A N 1
ATOM 859 C CA . ARG A 1 110 ? -5.786 10.231 -1.088 1.00 94.94 110 ARG A CA 1
ATOM 860 C C . ARG A 1 110 ? -7.030 9.357 -0.994 1.00 94.94 110 ARG A C 1
ATOM 862 O O . ARG A 1 110 ? -7.110 8.540 -0.082 1.00 94.94 110 ARG A O 1
ATOM 869 N N . GLN A 1 111 ? -7.954 9.473 -1.945 1.00 95.25 111 GLN A N 1
ATOM 870 C CA . GLN A 1 111 ? -9.180 8.674 -1.952 1.00 95.25 111 GLN A CA 1
ATOM 871 C C . GLN A 1 111 ? -8.890 7.177 -2.081 1.00 95.25 111 GLN A C 1
ATOM 873 O O . GLN A 1 111 ? -9.398 6.391 -1.281 1.00 95.25 111 GLN A O 1
ATOM 878 N N . ARG A 1 112 ? -7.993 6.774 -2.992 1.00 96.12 112 ARG A N 1
ATOM 879 C CA . ARG A 1 112 ? -7.595 5.363 -3.125 1.00 96.12 112 ARG A CA 1
ATOM 880 C C . ARG A 1 112 ? -6.972 4.823 -1.837 1.00 96.12 112 ARG A C 1
ATOM 882 O O . ARG A 1 112 ? -7.242 3.688 -1.443 1.00 96.12 112 ARG A O 1
ATOM 889 N N . LEU A 1 113 ? -6.131 5.615 -1.174 1.00 97.12 113 LEU A N 1
ATOM 890 C CA . LEU A 1 113 ? -5.538 5.234 0.108 1.00 97.12 113 LEU A CA 1
ATOM 891 C C . LEU A 1 113 ? -6.606 5.088 1.198 1.00 97.12 113 LEU A C 1
ATOM 893 O O . LEU A 1 113 ? -6.584 4.090 1.907 1.00 97.12 113 LEU A O 1
ATOM 897 N N . ILE A 1 114 ? -7.560 6.018 1.305 1.00 96.69 114 ILE A N 1
ATOM 898 C CA . ILE A 1 114 ? -8.671 5.922 2.268 1.00 96.69 114 ILE A CA 1
ATOM 899 C C . ILE A 1 114 ? -9.468 4.635 2.042 1.00 96.69 114 ILE A C 1
ATOM 901 O O . ILE A 1 114 ? -9.686 3.874 2.984 1.00 96.69 114 ILE A O 1
ATOM 905 N N . GLU A 1 115 ? -9.881 4.384 0.801 1.00 97.06 115 GLU A N 1
ATOM 906 C CA . GLU A 1 115 ? -10.685 3.220 0.427 1.00 97.06 115 GLU A CA 1
ATOM 907 C C . GLU A 1 115 ? -9.971 1.912 0.777 1.00 97.06 115 GLU A C 1
ATOM 909 O O . GLU A 1 115 ? -10.489 1.090 1.533 1.00 97.06 115 GLU A O 1
ATOM 914 N N . THR A 1 116 ? -8.744 1.745 0.288 1.00 97.94 116 THR A N 1
ATOM 915 C CA . THR A 1 116 ? -7.974 0.511 0.486 1.00 97.94 116 THR A CA 1
ATOM 916 C C . THR A 1 116 ? -7.548 0.306 1.940 1.00 97.94 116 THR A C 1
ATOM 918 O O . THR A 1 116 ? -7.519 -0.830 2.410 1.00 97.94 116 THR A O 1
ATOM 921 N N . MET A 1 117 ? -7.259 1.377 2.691 1.00 98.00 117 MET A N 1
ATOM 922 C CA . MET A 1 117 ? -6.951 1.265 4.118 1.00 98.00 117 MET A CA 1
ATOM 923 C C . MET A 1 117 ? -8.171 0.852 4.941 1.00 98.00 117 MET A C 1
ATOM 925 O O . MET A 1 117 ? -8.042 0.014 5.833 1.00 98.00 117 MET A O 1
ATOM 929 N N . ARG A 1 118 ? -9.352 1.403 4.641 1.00 96.38 118 ARG A N 1
ATOM 930 C CA . ARG A 1 118 ? -10.600 0.997 5.301 1.00 96.38 118 ARG A CA 1
ATOM 931 C C . ARG A 1 118 ? -10.976 -0.434 4.955 1.00 96.38 118 ARG A C 1
ATOM 933 O O . ARG A 1 118 ? -11.366 -1.183 5.844 1.00 96.38 118 ARG A O 1
ATOM 940 N N . LEU A 1 119 ? -10.788 -0.833 3.698 1.00 97.00 119 LEU A N 1
ATOM 941 C CA . LEU A 1 119 ? -11.008 -2.209 3.260 1.00 97.00 119 LEU A CA 1
ATOM 942 C C . LEU A 1 119 ? -10.084 -3.196 3.990 1.00 97.00 119 LEU A C 1
ATOM 944 O O . LEU A 1 119 ? -10.512 -4.287 4.349 1.00 97.00 119 LEU A O 1
ATOM 948 N N . ALA A 1 120 ? -8.842 -2.792 4.267 1.00 97.12 120 ALA A N 1
ATOM 949 C CA . ALA A 1 120 ? -7.892 -3.559 5.073 1.00 97.12 120 ALA A CA 1
ATOM 950 C C . ALA A 1 120 ? -8.130 -3.460 6.594 1.00 97.12 120 ALA A C 1
ATOM 952 O O . ALA A 1 120 ? -7.353 -4.021 7.358 1.00 97.12 120 ALA A O 1
ATOM 953 N N . ALA A 1 121 ? -9.172 -2.752 7.042 1.00 95.44 121 ALA A N 1
ATOM 954 C CA . ALA A 1 121 ? -9.513 -2.549 8.450 1.00 95.44 121 ALA A CA 1
ATOM 955 C C . ALA A 1 121 ? -8.441 -1.813 9.285 1.00 95.44 121 ALA A C 1
ATOM 957 O O . ALA A 1 121 ? -8.276 -2.075 10.480 1.00 95.44 121 ALA A O 1
ATOM 958 N N . PHE A 1 122 ? -7.729 -0.844 8.694 1.00 95.62 122 PHE A N 1
ATOM 959 C CA . PHE A 1 122 ? -6.934 0.092 9.497 1.00 95.62 122 PHE A CA 1
ATOM 960 C C . PHE A 1 122 ? -7.834 0.961 10.395 1.00 95.62 122 PHE A C 1
ATOM 962 O O . PHE A 1 122 ? -8.926 1.348 9.974 1.00 95.62 122 PHE A O 1
ATOM 969 N N . PRO A 1 123 ? -7.374 1.352 11.599 1.00 93.56 123 PRO A N 1
ATOM 970 C CA . PRO A 1 123 ? -8.114 2.287 12.440 1.00 93.56 123 PRO A CA 1
ATOM 971 C C . PRO A 1 123 ? -8.255 3.656 11.757 1.00 93.56 123 PRO A C 1
ATOM 973 O O . PRO A 1 123 ? -7.259 4.208 11.283 1.00 93.56 123 PRO A O 1
ATOM 976 N N . ASP A 1 124 ? -9.461 4.234 11.745 1.00 87.62 124 ASP A N 1
ATOM 977 C CA . ASP A 1 124 ? -9.693 5.548 11.124 1.00 87.62 124 ASP A CA 1
ATOM 978 C C . ASP A 1 124 ? -8.901 6.663 11.828 1.00 87.62 124 ASP A C 1
ATOM 980 O O . ASP A 1 124 ? -8.212 7.441 11.169 1.00 87.62 124 ASP A O 1
ATOM 984 N N . CYS A 1 125 ? -8.934 6.686 13.163 1.00 83.69 125 CYS A N 1
ATOM 985 C CA . CYS A 1 125 ? -8.299 7.701 14.005 1.00 83.69 125 CYS A CA 1
ATOM 986 C C . CYS A 1 125 ? -7.402 7.056 15.071 1.00 83.69 125 CYS A C 1
ATOM 988 O O . CYS A 1 125 ? -7.612 5.913 15.489 1.00 83.69 125 CYS A O 1
ATOM 990 N N . ALA A 1 126 ? -6.417 7.810 15.566 1.00 70.06 126 ALA A N 1
ATOM 991 C CA . ALA A 1 126 ? -5.603 7.362 16.692 1.00 70.06 126 ALA A CA 1
ATOM 992 C C . ALA A 1 126 ? -6.437 7.384 17.980 1.00 70.06 126 ALA A C 1
ATOM 994 O O . ALA A 1 126 ? -7.084 8.385 18.289 1.00 70.06 126 ALA A O 1
ATOM 995 N N . LYS A 1 127 ? -6.401 6.302 18.766 1.00 66.62 127 LYS A N 1
ATOM 996 C CA .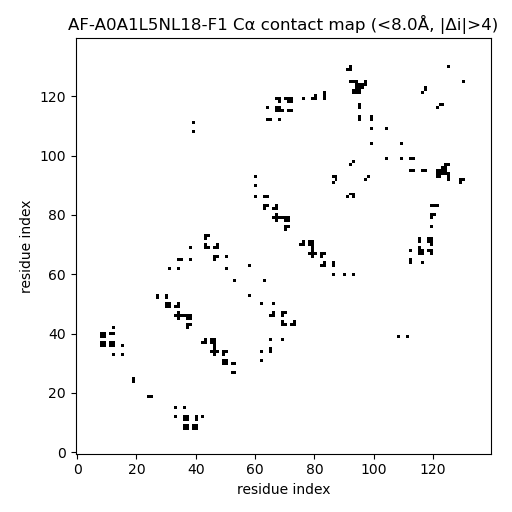 LYS A 1 127 ? -7.028 6.299 20.095 1.00 66.62 127 LYS A CA 1
ATOM 997 C C . LYS A 1 127 ? -6.353 7.350 20.979 1.00 66.62 127 LYS A C 1
ATOM 999 O O . LYS A 1 127 ? -5.124 7.460 20.990 1.00 66.62 127 LYS A O 1
ATOM 1004 N N . ALA A 1 128 ? -7.150 8.101 21.742 1.00 59.88 128 ALA A N 1
ATOM 1005 C CA . ALA A 1 128 ? -6.667 9.179 22.610 1.00 59.88 128 ALA A CA 1
ATOM 1006 C C . ALA A 1 128 ? -5.574 8.708 23.594 1.00 59.88 128 ALA A C 1
ATOM 1008 O O . ALA A 1 128 ? -4.631 9.446 23.881 1.00 59.88 128 ALA A O 1
ATOM 1009 N N . GLU A 1 129 ? -5.652 7.455 24.048 1.00 59.06 129 GLU A N 1
ATOM 1010 C CA . GLU A 1 129 ? -4.662 6.837 24.938 1.00 59.06 129 GLU A CA 1
ATOM 1011 C C . GLU A 1 129 ? -3.282 6.652 24.280 1.00 59.06 129 GLU A C 1
ATOM 1013 O O . GLU A 1 129 ? -2.256 6.806 24.942 1.00 59.06 129 GLU A O 1
ATOM 1018 N N . GLU A 1 130 ? -3.230 6.371 22.975 1.00 60.44 130 GLU A N 1
ATOM 1019 C CA . GLU A 1 130 ? -1.974 6.186 22.232 1.00 60.44 130 GLU A CA 1
ATOM 1020 C C . GLU A 1 130 ? -1.299 7.532 21.920 1.00 60.44 130 GLU A C 1
ATOM 1022 O O . GLU A 1 130 ? -0.078 7.666 22.029 1.00 60.44 130 GLU A O 1
ATOM 1027 N N . LEU A 1 131 ? -2.089 8.580 21.650 1.00 59.53 131 LEU A N 1
ATOM 1028 C CA . LEU A 1 131 ? -1.591 9.958 21.521 1.00 59.53 131 LEU A CA 1
ATOM 1029 C C . LEU A 1 131 ? -0.977 10.475 22.834 1.00 59.53 131 LEU A C 1
ATOM 1031 O O . LEU A 1 131 ? 0.019 11.206 22.817 1.00 59.53 131 LEU A O 1
ATOM 1035 N N . ALA A 1 132 ? -1.538 10.075 23.978 1.00 58.91 132 ALA A N 1
ATOM 1036 C CA . ALA A 1 132 ? -1.027 10.442 25.296 1.00 58.91 132 ALA A CA 1
ATOM 1037 C C . ALA A 1 132 ? 0.337 9.796 25.607 1.00 58.91 132 ALA A C 1
ATOM 1039 O O . ALA A 1 132 ? 1.192 10.439 26.221 1.00 58.91 132 ALA A O 1
ATOM 1040 N N . LYS A 1 133 ? 0.584 8.562 25.143 1.00 58.25 133 LYS A N 1
ATOM 1041 C CA . LYS A 1 133 ? 1.882 7.879 25.305 1.00 58.25 133 LYS A CA 1
ATOM 1042 C C . LYS A 1 133 ? 2.999 8.566 24.513 1.00 58.25 133 LYS A C 1
ATOM 1044 O O . LYS A 1 133 ? 4.095 8.732 25.038 1.00 58.25 133 LYS A O 1
ATOM 1049 N N . ILE A 1 134 ? 2.707 9.047 23.302 1.00 55.69 134 ILE A N 1
ATOM 1050 C CA . ILE A 1 134 ? 3.677 9.775 22.462 1.00 55.69 134 ILE A CA 1
ATOM 1051 C C . ILE A 1 134 ? 4.075 11.107 23.106 1.00 55.69 134 ILE A C 1
ATOM 1053 O O . ILE A 1 134 ? 5.261 11.424 23.166 1.00 55.69 134 ILE A O 1
ATOM 1057 N N . LYS A 1 135 ? 3.108 11.863 23.651 1.00 52.44 135 LYS A N 1
ATOM 1058 C CA . LYS A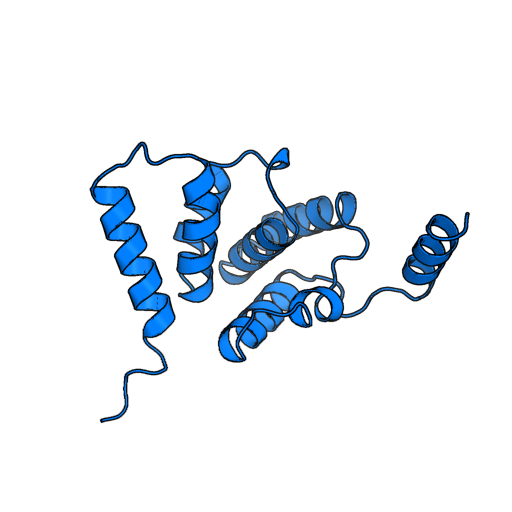 1 135 ? 3.405 13.095 24.405 1.00 52.44 135 LYS A CA 1
ATOM 1059 C C . LYS A 1 135 ? 4.328 12.831 25.595 1.00 52.44 135 LYS A C 1
ATOM 1061 O O . LYS A 1 135 ? 5.215 13.634 25.852 1.00 52.44 135 LYS A O 1
ATOM 1066 N N . LYS A 1 136 ? 4.154 11.696 26.280 1.00 43.53 136 LYS A N 1
ATOM 1067 C CA . LYS A 1 136 ? 4.993 11.298 27.420 1.00 43.53 136 LYS A CA 1
ATOM 1068 C C . LYS A 1 136 ? 6.428 10.933 27.020 1.00 43.53 136 LYS A C 1
ATOM 1070 O O . LYS A 1 136 ? 7.335 11.165 27.805 1.00 43.53 136 LYS A O 1
ATOM 1075 N N . CYS A 1 137 ? 6.641 10.400 25.815 1.00 36.25 137 CYS A N 1
ATOM 1076 C CA . CYS A 1 137 ? 7.978 10.127 25.270 1.00 36.25 137 CYS A CA 1
ATOM 1077 C C . CYS A 1 137 ? 8.667 11.364 24.664 1.00 36.25 137 CYS A C 1
ATOM 1079 O O . CYS A 1 137 ? 9.861 11.311 24.392 1.00 36.25 137 CYS A O 1
ATOM 1081 N N . ALA A 1 138 ? 7.930 12.454 24.425 1.00 40.38 138 ALA A N 1
ATOM 1082 C CA . ALA A 1 138 ? 8.438 13.693 23.830 1.00 40.38 138 ALA A CA 1
ATOM 1083 C C . ALA A 1 138 ? 8.739 14.801 24.861 1.00 40.38 138 ALA A C 1
ATOM 1085 O O . ALA A 1 138 ? 9.024 15.933 24.473 1.00 40.38 138 ALA A O 1
ATOM 1086 N N . SER A 1 139 ? 8.660 14.505 26.162 1.00 28.77 139 SER A N 1
ATOM 1087 C CA . SER A 1 139 ? 9.120 15.408 27.224 1.00 28.77 139 SER A CA 1
ATOM 1088 C C . SER A 1 139 ? 10.552 15.035 27.644 1.00 28.77 139 SER A C 1
ATOM 1090 O O . SER A 1 139 ? 10.790 13.846 27.859 1.00 28.77 139 SER A O 1
ATOM 1092 N N . PRO A 1 140 ? 11.490 16.002 27.714 1.00 42.44 140 PRO A N 1
ATOM 1093 C CA . PRO A 1 140 ? 12.853 15.774 28.197 1.00 42.44 140 PRO A CA 1
ATOM 1094 C C . PRO A 1 140 ? 12.908 15.442 29.693 1.00 42.44 140 PRO A C 1
ATOM 1096 O O . PRO A 1 140 ? 11.976 15.844 30.430 1.00 42.44 140 PRO A O 1
#